Protein AF-A0A7U5JUD5-F1 (afdb_monomer_lite)

Sequence (68 aa):
MGKENTCKRRTIQKVSFAVIMGSMAILLLLHVTGLATKFSVESLEAFQLGGIIISTLLLISSFFFKGK

Structure (mmCIF, N/CA/C/O backbone):
data_AF-A0A7U5JUD5-F1
#
_entry.id   AF-A0A7U5JUD5-F1
#
loop_
_atom_site.group_PDB
_atom_site.id
_atom_site.type_symbol
_atom_site.label_atom_id
_atom_site.label_alt_id
_atom_site.label_comp_id
_atom_site.label_asym_id
_atom_site.label_entity_id
_atom_site.label_seq_id
_atom_site.pdbx_PDB_ins_code
_atom_site.Cartn_x
_atom_site.Cartn_y
_atom_site.Cartn_z
_atom_site.occupancy
_atom_site.B_iso_or_equiv
_atom_site.auth_seq_id
_atom_site.auth_comp_id
_atom_site.auth_asym_id
_atom_site.auth_atom_id
_atom_site.pdbx_PDB_model_num
ATOM 1 N N . MET A 1 1 ? -22.548 1.941 23.278 1.00 47.47 1 MET A N 1
ATOM 2 C CA . MET A 1 1 ? -21.320 2.699 22.943 1.00 47.47 1 MET A CA 1
ATOM 3 C C . MET A 1 1 ? -20.109 1.833 22.550 1.00 47.47 1 MET A C 1
ATOM 5 O O . MET A 1 1 ? -19.512 2.128 21.528 1.00 47.47 1 MET A O 1
ATOM 9 N N . GLY A 1 2 ? -19.758 0.725 23.227 1.00 56.91 2 GLY A N 1
ATOM 10 C CA . GLY A 1 2 ? -18.526 -0.041 22.897 1.00 56.91 2 GLY A CA 1
ATOM 11 C C . GLY A 1 2 ? -18.464 -0.794 21.544 1.00 56.91 2 GLY A C 1
ATOM 12 O O . GLY A 1 2 ? -17.377 -0.997 20.995 1.00 56.91 2 GLY A O 1
ATOM 13 N N . LYS A 1 3 ? -19.606 -1.198 20.959 1.00 58.88 3 LYS A N 1
ATOM 14 C CA . LYS A 1 3 ? -19.642 -1.917 19.662 1.00 58.88 3 LYS A CA 1
ATOM 15 C C . LYS A 1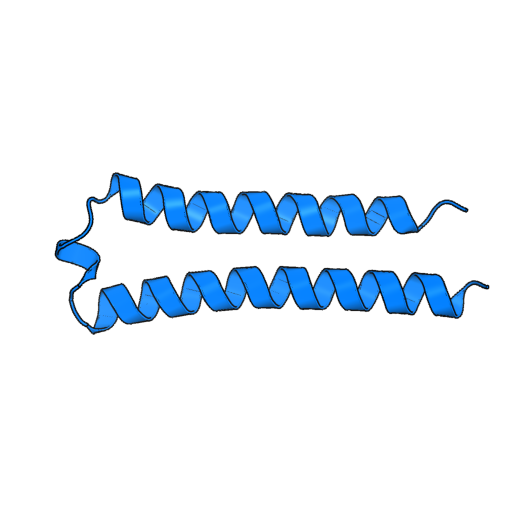 3 ? -19.281 -1.024 18.466 1.00 58.88 3 LYS A C 1
ATOM 17 O O . LYS A 1 3 ? -18.653 -1.497 17.522 1.00 58.88 3 LYS A O 1
ATOM 22 N N . GLU A 1 4 ? -19.631 0.259 18.517 1.00 58.62 4 GLU A N 1
ATOM 23 C CA . GLU A 1 4 ? -19.453 1.188 17.395 1.00 58.62 4 GLU A CA 1
ATOM 24 C C . GLU A 1 4 ? -17.975 1.553 17.182 1.00 58.62 4 GLU A C 1
ATOM 26 O O . GLU A 1 4 ? -17.468 1.471 16.064 1.00 58.62 4 GLU A O 1
ATOM 31 N N . ASN A 1 5 ? -17.241 1.820 18.268 1.00 63.03 5 ASN A N 1
ATOM 32 C CA . ASN A 1 5 ? -15.799 2.100 18.224 1.00 63.03 5 ASN A CA 1
ATOM 33 C C . ASN A 1 5 ? -14.995 0.881 17.742 1.00 63.03 5 ASN A C 1
ATOM 35 O O . ASN A 1 5 ? -14.018 1.014 17.006 1.00 63.03 5 ASN A O 1
ATOM 39 N N . THR A 1 6 ? -15.449 -0.330 18.081 1.00 72.00 6 THR A N 1
ATOM 40 C CA . THR A 1 6 ? -14.844 -1.575 17.582 1.00 72.00 6 THR A CA 1
ATOM 41 C C . THR A 1 6 ? -15.077 -1.754 16.076 1.00 72.00 6 THR A C 1
ATOM 43 O O . THR A 1 6 ? -14.170 -2.186 15.362 1.00 72.00 6 THR A O 1
ATOM 46 N N . CYS A 1 7 ? -16.258 -1.375 15.573 1.00 76.62 7 CYS A N 1
ATOM 47 C CA . CYS A 1 7 ? -16.573 -1.395 14.143 1.00 76.62 7 CYS A CA 1
ATOM 48 C C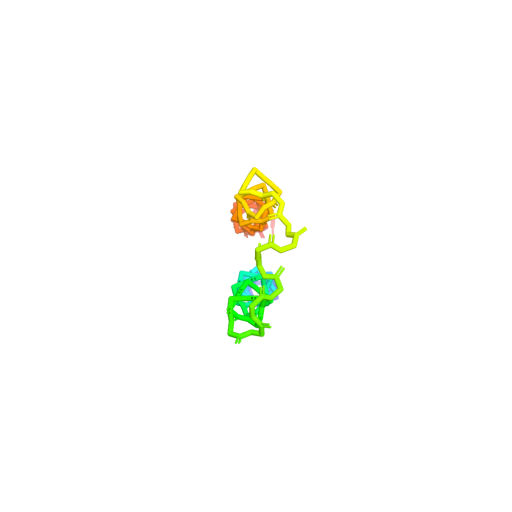 . CYS A 1 7 ? -15.740 -0.367 13.353 1.00 76.62 7 CYS A C 1
ATOM 50 O O . CYS A 1 7 ? -15.146 -0.708 12.326 1.00 76.62 7 CYS A O 1
ATOM 52 N N . LYS A 1 8 ? -15.609 0.862 13.873 1.00 75.31 8 LYS A N 1
ATOM 53 C CA . LYS A 1 8 ? -14.764 1.920 13.289 1.00 75.31 8 LYS A CA 1
ATOM 54 C C . LYS A 1 8 ? -13.295 1.499 13.237 1.00 75.31 8 LYS A C 1
ATOM 56 O O . LYS A 1 8 ? -12.688 1.558 12.171 1.00 75.31 8 LYS A O 1
ATOM 61 N N . ARG A 1 9 ? -12.751 0.947 14.331 1.00 75.94 9 ARG A N 1
ATOM 62 C CA . ARG A 1 9 ? -11.374 0.421 14.363 1.00 75.94 9 ARG A CA 1
ATOM 63 C C . ARG A 1 9 ? -11.155 -0.684 13.331 1.00 75.94 9 ARG A C 1
ATOM 65 O O . ARG A 1 9 ? -10.182 -0.638 12.588 1.00 75.94 9 ARG A O 1
ATOM 72 N N . ARG A 1 10 ? -12.077 -1.650 13.241 1.00 80.19 10 ARG A N 1
ATOM 73 C CA . ARG A 1 10 ? -11.999 -2.735 12.249 1.00 80.19 10 ARG A CA 1
ATOM 74 C C . ARG A 1 10 ? -12.062 -2.197 10.814 1.00 80.19 10 ARG A C 1
ATOM 76 O O . ARG A 1 10 ? -11.398 -2.742 9.941 1.00 80.19 10 ARG A O 1
ATOM 83 N N . THR A 1 11 ? -12.833 -1.141 10.571 1.00 84.81 11 THR A N 1
ATOM 84 C CA . THR A 1 11 ? -12.924 -0.496 9.253 1.00 84.81 11 THR A CA 1
ATOM 85 C C . THR A 1 11 ? -11.613 0.189 8.886 1.00 84.81 11 THR A C 1
ATOM 87 O O . THR A 1 11 ? -11.088 -0.075 7.811 1.00 84.81 11 THR A O 1
ATOM 90 N N . ILE A 1 12 ? -11.032 0.973 9.799 1.00 81.88 12 ILE A N 1
ATOM 91 C CA . ILE A 1 12 ? -9.729 1.618 9.580 1.00 81.88 12 ILE A CA 1
ATOM 92 C C . ILE A 1 12 ? -8.653 0.561 9.314 1.00 81.88 12 ILE A C 1
ATOM 94 O O . ILE A 1 12 ? -7.932 0.668 8.332 1.00 81.88 12 ILE A O 1
ATOM 98 N N . GLN A 1 13 ? -8.611 -0.515 10.104 1.00 81.19 13 GLN A N 1
ATOM 99 C CA . GLN A 1 13 ? -7.669 -1.621 9.896 1.00 81.19 13 GLN A CA 1
ATOM 100 C C . GLN A 1 13 ? -7.831 -2.293 8.522 1.00 81.19 13 GLN A C 1
ATOM 102 O O . GLN A 1 13 ? -6.835 -2.608 7.875 1.00 81.19 13 GLN A O 1
ATOM 107 N N . LYS A 1 14 ? -9.070 -2.485 8.047 1.00 84.94 14 LYS A N 1
ATOM 108 C CA . LYS A 1 14 ? -9.337 -3.018 6.701 1.00 84.94 14 LYS A CA 1
ATOM 109 C C . LYS A 1 14 ? -8.882 -2.062 5.601 1.00 84.94 14 LYS A C 1
ATOM 111 O O . LYS A 1 14 ? -8.302 -2.520 4.623 1.00 84.94 14 LYS A O 1
ATOM 116 N N . VAL A 1 15 ? -9.124 -0.761 5.763 1.00 85.62 15 VAL A N 1
ATOM 117 C CA . VAL A 1 15 ? -8.676 0.267 4.812 1.00 85.62 15 VAL A CA 1
ATOM 118 C C . VAL A 1 15 ? -7.150 0.310 4.765 1.00 85.62 15 VAL A C 1
ATOM 120 O O . VAL A 1 15 ? -6.586 0.240 3.679 1.00 85.62 15 VAL A O 1
ATOM 123 N N . SER A 1 16 ? -6.475 0.318 5.918 1.00 80.25 16 SER A N 1
ATOM 124 C CA . SER A 1 16 ? -5.011 0.229 5.994 1.00 80.25 16 SER A CA 1
ATOM 125 C C . SER A 1 16 ? -4.481 -1.002 5.263 1.00 80.25 16 SER A C 1
ATOM 127 O O . SER A 1 16 ? -3.547 -0.897 4.477 1.00 80.25 16 SER A O 1
ATOM 129 N N . PHE A 1 17 ? -5.100 -2.164 5.474 1.00 84.19 17 PHE A N 1
ATOM 130 C CA . PHE A 1 17 ? -4.686 -3.394 4.804 1.00 84.19 17 PHE A CA 1
ATOM 131 C C . PHE A 1 17 ? -4.903 -3.333 3.285 1.00 84.19 17 PHE A C 1
ATOM 133 O O . PHE A 1 17 ? -4.030 -3.743 2.523 1.00 84.19 17 PHE A O 1
ATOM 140 N N . ALA A 1 18 ? -6.030 -2.775 2.832 1.00 86.19 18 ALA A N 1
ATOM 14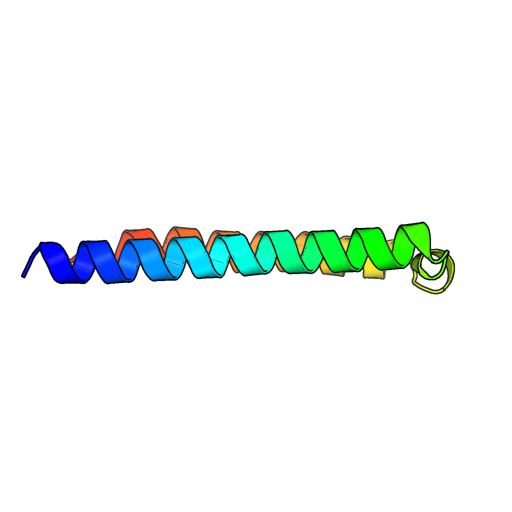1 C CA . ALA A 1 18 ? -6.318 -2.600 1.411 1.00 86.19 18 ALA A CA 1
ATOM 142 C C . ALA A 1 18 ? -5.307 -1.669 0.720 1.00 86.19 18 ALA A C 1
ATOM 144 O O . ALA A 1 18 ? -4.911 -1.944 -0.409 1.00 86.19 18 ALA A O 1
ATOM 145 N N . VAL A 1 19 ? -4.847 -0.615 1.402 1.00 84.94 19 VAL A N 1
ATOM 146 C CA . VAL A 1 19 ? -3.817 0.298 0.878 1.00 84.94 19 VAL A CA 1
ATOM 147 C C . VAL A 1 19 ? -2.479 -0.424 0.686 1.00 84.94 19 VAL A C 1
ATOM 149 O O . VAL A 1 19 ? -1.887 -0.298 -0.383 1.00 84.94 19 VAL A O 1
ATOM 152 N N . ILE A 1 20 ? -2.036 -1.234 1.660 1.00 85.25 20 ILE A N 1
ATOM 153 C CA . ILE A 1 20 ? -0.803 -2.042 1.537 1.00 85.25 20 ILE A CA 1
ATOM 154 C C . ILE A 1 20 ? -0.924 -3.051 0.393 1.00 85.25 20 ILE A C 1
ATOM 156 O O . ILE A 1 20 ? -0.028 -3.175 -0.438 1.00 85.25 20 ILE A O 1
ATOM 160 N N . MET A 1 21 ? -2.033 -3.790 0.344 1.00 85.38 21 MET A N 1
ATOM 161 C CA . MET A 1 21 ? -2.237 -4.794 -0.700 1.00 85.38 21 MET A CA 1
ATOM 162 C C . MET A 1 21 ? -2.319 -4.151 -2.088 1.00 85.38 21 MET A C 1
ATOM 164 O O . MET A 1 21 ? -1.777 -4.699 -3.045 1.00 85.38 21 MET A O 1
ATOM 168 N N . GLY A 1 22 ? -2.947 -2.978 -2.198 1.00 86.62 22 GLY A N 1
ATOM 169 C CA . GLY A 1 22 ? -3.032 -2.214 -3.439 1.00 86.62 22 GLY A CA 1
ATOM 170 C C . GLY A 1 22 ? -1.671 -1.719 -3.926 1.00 86.62 22 GLY A C 1
ATOM 171 O O . GLY A 1 22 ? -1.349 -1.896 -5.099 1.00 86.62 22 GLY A O 1
ATOM 172 N N . SER A 1 23 ? -0.841 -1.157 -3.041 1.00 82.62 23 SER A N 1
ATOM 173 C CA . SER A 1 23 ? 0.505 -0.707 -3.420 1.00 82.62 23 SER A CA 1
ATOM 174 C C . SER A 1 23 ? 1.394 -1.876 -3.852 1.00 82.62 23 SER A C 1
ATOM 176 O O . SER A 1 23 ? 2.066 -1.782 -4.879 1.00 82.62 23 SER A O 1
ATOM 178 N N . MET A 1 24 ? 1.330 -3.009 -3.146 1.00 84.31 24 MET A N 1
ATOM 179 C CA . MET A 1 24 ? 2.054 -4.229 -3.522 1.00 84.31 24 MET A CA 1
ATOM 180 C C . MET A 1 24 ? 1.568 -4.814 -4.852 1.00 84.31 24 MET A C 1
ATOM 182 O O . MET A 1 24 ? 2.384 -5.251 -5.659 1.00 84.31 24 MET A O 1
ATOM 186 N N . ALA A 1 25 ? 0.260 -4.786 -5.124 1.00 87.38 25 ALA A N 1
ATOM 187 C CA . ALA A 1 25 ? -0.290 -5.243 -6.399 1.00 87.38 25 ALA A CA 1
ATOM 188 C C . ALA A 1 25 ? 0.178 -4.372 -7.577 1.00 87.38 25 ALA A C 1
ATOM 190 O O . ALA A 1 25 ? 0.514 -4.904 -8.633 1.00 87.38 25 ALA A O 1
ATOM 191 N N . ILE A 1 26 ? 0.254 -3.049 -7.394 1.00 86.19 26 ILE A N 1
ATOM 192 C CA . ILE A 1 26 ? 0.788 -2.126 -8.408 1.00 86.19 26 ILE A CA 1
ATOM 193 C C . ILE A 1 26 ? 2.278 -2.393 -8.647 1.00 86.19 26 ILE A C 1
ATOM 195 O O . ILE A 1 26 ? 2.697 -2.499 -9.797 1.00 86.19 26 ILE A O 1
ATOM 199 N N . LEU A 1 27 ? 3.066 -2.562 -7.582 1.00 84.25 27 LEU A N 1
ATOM 200 C CA . LEU A 1 27 ? 4.482 -2.938 -7.670 1.00 84.25 27 LEU A CA 1
ATOM 201 C C . LEU A 1 27 ? 4.673 -4.251 -8.435 1.00 84.25 27 LEU A C 1
ATOM 203 O O . LEU A 1 27 ? 5.499 -4.318 -9.345 1.00 84.25 27 LEU A O 1
ATOM 207 N N . LEU A 1 28 ? 3.873 -5.270 -8.115 1.00 85.25 28 LEU A N 1
ATOM 208 C CA . LEU A 1 28 ? 3.892 -6.558 -8.802 1.00 85.25 28 LEU A CA 1
ATOM 209 C C . LEU A 1 28 ? 3.540 -6.401 -10.288 1.00 85.25 28 LEU A C 1
ATOM 211 O O . LEU A 1 28 ? 4.237 -6.948 -11.137 1.00 85.25 28 LEU A O 1
ATOM 215 N N . LEU A 1 29 ? 2.502 -5.624 -10.615 1.00 86.38 29 LEU A N 1
ATOM 216 C CA . LEU A 1 29 ? 2.113 -5.340 -11.999 1.00 86.38 29 LEU A CA 1
ATOM 217 C C . LEU A 1 29 ? 3.231 -4.635 -12.769 1.00 86.38 29 LEU A C 1
ATOM 219 O O . LEU A 1 29 ? 3.532 -5.030 -13.895 1.00 86.38 29 LEU A O 1
ATOM 223 N N . LEU A 1 30 ? 3.883 -3.636 -12.172 1.00 84.88 30 LEU A N 1
ATOM 224 C CA . LEU A 1 30 ? 5.034 -2.961 -12.777 1.00 84.88 30 LEU A CA 1
ATOM 225 C C . LEU A 1 30 ? 6.190 -3.938 -13.019 1.00 84.88 30 LEU A C 1
ATOM 227 O O . LEU A 1 30 ? 6.837 -3.872 -14.064 1.00 84.88 30 LEU A O 1
ATOM 231 N N . HIS A 1 31 ? 6.428 -4.864 -12.089 1.00 83.12 31 HIS A N 1
ATOM 232 C CA . HIS A 1 31 ? 7.472 -5.877 -12.223 1.00 83.12 31 HIS A CA 1
ATOM 233 C C . HIS A 1 31 ? 7.159 -6.880 -13.345 1.00 83.12 31 HIS A C 1
ATOM 235 O O . HIS A 1 31 ? 7.996 -7.117 -14.211 1.00 83.12 31 HIS A O 1
ATOM 241 N N . VAL A 1 32 ? 5.933 -7.414 -13.381 1.00 86.62 32 VAL A N 1
ATOM 242 C CA . VAL A 1 32 ? 5.489 -8.418 -14.368 1.00 86.62 32 VAL A CA 1
ATOM 243 C C . VAL A 1 32 ? 5.400 -7.835 -15.781 1.00 86.62 32 VAL A C 1
ATOM 245 O O . VAL A 1 32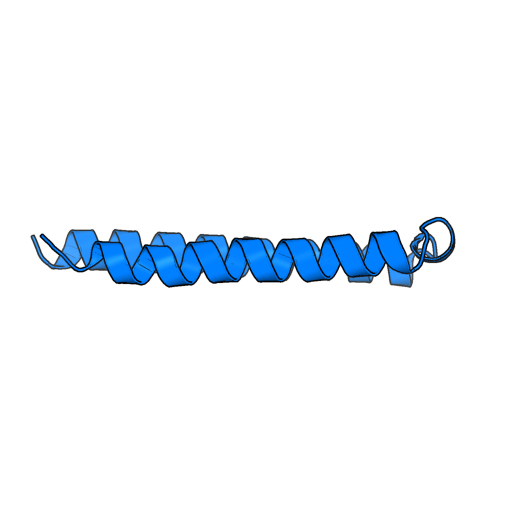 ? 5.736 -8.508 -16.750 1.00 86.62 32 VAL A O 1
ATOM 248 N N . THR A 1 33 ? 4.982 -6.575 -15.916 1.00 87.38 33 THR A N 1
ATOM 249 C CA . THR A 1 33 ? 4.909 -5.880 -17.217 1.00 87.38 33 THR A CA 1
ATOM 250 C C . THR A 1 33 ? 6.267 -5.364 -17.706 1.00 87.38 33 THR A C 1
ATOM 252 O O . THR A 1 33 ? 6.349 -4.800 -18.796 1.00 87.38 33 THR A O 1
ATOM 255 N N . GLY A 1 34 ? 7.335 -5.505 -16.909 1.00 81.31 34 GLY A N 1
ATOM 256 C CA . GLY A 1 34 ? 8.664 -4.957 -17.203 1.00 81.31 34 GLY A CA 1
ATOM 257 C C . GLY A 1 34 ? 8.74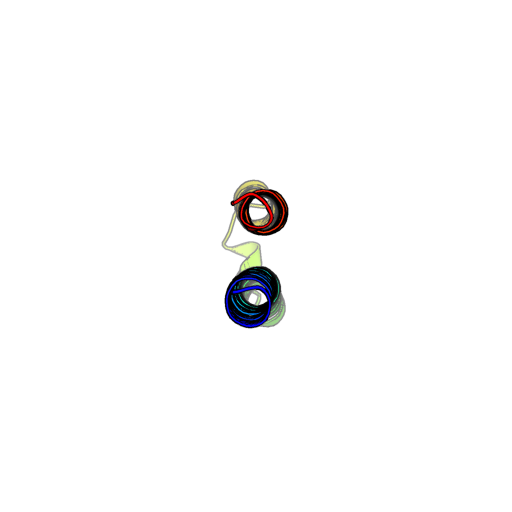4 -3.426 -17.121 1.00 81.31 34 GLY A C 1
ATOM 258 O O . GLY A 1 34 ? 9.824 -2.851 -17.282 1.00 81.31 34 GLY A O 1
ATOM 259 N N . LEU A 1 35 ? 7.628 -2.751 -16.820 1.00 78.44 35 LEU A N 1
ATOM 260 C CA . LEU A 1 35 ? 7.547 -1.298 -16.672 1.00 78.44 35 LEU A CA 1
ATOM 261 C C . LEU A 1 35 ? 8.303 -0.799 -15.441 1.00 78.44 35 LEU A C 1
ATOM 263 O O . LEU A 1 35 ? 8.681 0.366 -15.412 1.00 78.44 35 LEU A O 1
ATOM 267 N N . ALA A 1 36 ? 8.599 -1.661 -14.466 1.00 73.12 36 ALA A N 1
ATOM 268 C CA . ALA A 1 36 ? 9.445 -1.317 -13.325 1.00 73.12 36 ALA A CA 1
ATOM 269 C C . ALA A 1 36 ? 10.816 -0.765 -13.754 1.00 73.12 36 ALA A C 1
ATOM 271 O O . ALA A 1 36 ? 11.346 0.109 -13.083 1.00 73.12 36 ALA A O 1
ATOM 272 N N . THR A 1 37 ? 11.354 -1.197 -14.902 1.00 70.81 37 THR A N 1
ATOM 273 C CA . THR A 1 37 ? 12.633 -0.692 -15.443 1.00 70.81 37 THR A CA 1
ATOM 274 C C . THR A 1 37 ? 12.537 0.705 -16.071 1.00 70.81 37 THR A C 1
ATOM 276 O O . THR A 1 37 ? 13.558 1.349 -16.299 1.00 70.81 37 THR A O 1
ATOM 279 N N . LYS A 1 38 ? 11.317 1.194 -16.348 1.00 77.56 38 LYS A N 1
ATOM 280 C CA . LYS A 1 38 ? 11.050 2.572 -16.804 1.00 77.56 38 LYS A CA 1
ATOM 281 C C . LYS A 1 38 ? 11.042 3.569 -15.642 1.00 77.56 38 LYS A C 1
ATOM 283 O O . LYS A 1 38 ? 11.131 4.769 -15.881 1.00 77.56 38 LYS A O 1
ATOM 288 N N . PHE A 1 39 ? 10.908 3.075 -14.415 1.00 73.69 39 PHE A N 1
ATOM 289 C CA . PHE A 1 39 ? 10.936 3.859 -13.188 1.00 73.69 39 PHE A CA 1
ATOM 290 C C . PHE A 1 39 ? 12.319 3.745 -12.538 1.00 73.69 39 PHE A C 1
ATOM 292 O O . PHE A 1 39 ? 12.972 2.706 -12.628 1.00 73.69 39 PHE A O 1
ATOM 299 N N . SER A 1 40 ? 12.796 4.814 -11.894 1.00 80.00 40 SER A N 1
ATOM 300 C CA . SER A 1 40 ? 14.047 4.735 -11.135 1.00 80.00 40 SER A CA 1
ATOM 301 C C . SER A 1 40 ? 13.851 3.835 -9.914 1.00 80.00 40 SER A C 1
ATOM 303 O O . SER A 1 40 ? 12.768 3.823 -9.322 1.00 80.00 40 SER A O 1
ATOM 305 N N . VAL A 1 41 ? 14.902 3.116 -9.508 1.00 78.38 41 VAL A N 1
ATOM 306 C CA . VAL A 1 41 ? 14.885 2.282 -8.293 1.00 78.38 41 VAL A CA 1
ATOM 307 C C . VAL A 1 41 ? 14.428 3.107 -7.084 1.00 78.38 41 VAL A C 1
ATOM 309 O O . VAL A 1 41 ? 13.534 2.682 -6.361 1.00 78.38 41 VAL A O 1
ATOM 312 N N . GLU A 1 42 ? 14.920 4.343 -6.960 1.00 80.25 42 GLU A N 1
ATOM 313 C CA . GLU A 1 42 ? 14.512 5.290 -5.914 1.00 80.25 42 GLU A CA 1
ATOM 314 C C . GLU A 1 42 ? 13.007 5.593 -5.923 1.00 80.25 42 GLU A C 1
ATOM 316 O O . GLU A 1 42 ? 12.386 5.664 -4.867 1.00 80.25 42 GLU A O 1
ATOM 321 N N . SER A 1 43 ? 12.386 5.751 -7.099 1.00 80.38 43 SER A N 1
ATOM 322 C CA . SER A 1 43 ? 10.942 6.010 -7.192 1.00 80.38 43 SER A CA 1
ATOM 323 C C . SER A 1 43 ? 10.101 4.792 -6.800 1.00 80.38 43 SER A C 1
ATOM 325 O O . SER A 1 43 ? 9.049 4.938 -6.173 1.00 80.38 43 SER A O 1
ATOM 327 N N . LEU A 1 44 ? 10.588 3.589 -7.118 1.00 79.19 44 LEU A N 1
ATOM 328 C CA . LEU A 1 44 ? 9.939 2.329 -6.767 1.00 79.19 44 LEU A CA 1
ATOM 329 C C . LEU A 1 44 ? 10.015 2.083 -5.252 1.00 79.19 44 LEU A C 1
ATOM 331 O O . LEU A 1 44 ? 9.010 1.752 -4.617 1.00 79.19 44 LEU A O 1
ATOM 335 N N . GLU A 1 45 ? 11.191 2.322 -4.669 1.00 81.56 45 GLU A N 1
ATOM 336 C CA . GLU A 1 45 ? 11.421 2.245 -3.228 1.00 81.56 45 GLU A CA 1
ATOM 337 C C . GLU A 1 45 ? 10.623 3.311 -2.477 1.00 81.56 45 GLU A C 1
ATOM 339 O O . GLU A 1 45 ? 9.959 2.986 -1.495 1.00 81.56 45 GLU A O 1
ATOM 344 N N . ALA A 1 46 ? 10.589 4.557 -2.959 1.00 82.94 46 ALA A N 1
ATOM 345 C CA . ALA A 1 46 ? 9.790 5.625 -2.360 1.00 82.94 46 ALA A CA 1
ATOM 346 C C . ALA A 1 46 ? 8.287 5.307 -2.380 1.00 82.94 46 ALA A C 1
ATOM 348 O O . ALA A 1 46 ? 7.587 5.583 -1.403 1.00 82.94 46 ALA A O 1
ATOM 349 N N . PHE A 1 47 ? 7.782 4.687 -3.452 1.00 81.19 47 PHE A N 1
ATOM 350 C CA . PHE A 1 47 ? 6.388 4.250 -3.536 1.00 81.19 47 PHE A CA 1
ATOM 351 C C . PHE A 1 47 ? 6.074 3.146 -2.516 1.00 81.19 47 PHE A C 1
ATOM 353 O O . PHE A 1 47 ? 5.073 3.219 -1.795 1.00 81.19 47 PHE A O 1
ATOM 360 N N . GLN A 1 48 ? 6.954 2.149 -2.406 1.00 81.44 48 GLN A N 1
ATOM 361 C CA . GLN A 1 48 ? 6.814 1.064 -1.438 1.00 81.44 48 GLN A CA 1
ATOM 362 C C . GLN A 1 48 ? 6.894 1.581 0.007 1.00 81.44 48 GLN A C 1
ATOM 364 O O . GLN A 1 48 ? 6.018 1.286 0.826 1.00 81.44 48 GLN A O 1
ATOM 369 N N . LEU A 1 49 ? 7.909 2.393 0.310 1.00 85.19 49 LEU A N 1
ATOM 370 C CA . LEU A 1 49 ? 8.140 2.978 1.629 1.00 85.19 49 LEU A CA 1
ATOM 371 C C . LEU A 1 49 ? 6.994 3.921 2.020 1.00 85.19 49 LEU A C 1
ATOM 373 O O . LEU A 1 49 ? 6.487 3.848 3.139 1.00 85.19 49 LEU A O 1
ATOM 377 N N . GLY A 1 50 ? 6.523 4.749 1.083 1.00 84.25 50 GLY A N 1
ATOM 378 C CA . GLY A 1 50 ? 5.385 5.647 1.277 1.00 84.25 50 GLY A CA 1
ATOM 379 C C . GLY A 1 50 ? 4.099 4.892 1.613 1.00 84.25 50 GLY A C 1
ATOM 380 O O . GLY A 1 50 ? 3.409 5.242 2.573 1.00 84.25 50 GLY A O 1
ATOM 381 N N . GLY A 1 51 ? 3.815 3.798 0.897 1.00 80.62 51 GLY A N 1
ATOM 382 C CA . GLY A 1 51 ? 2.677 2.924 1.195 1.00 80.62 51 GLY A CA 1
ATOM 383 C C . GLY A 1 51 ? 2.744 2.307 2.598 1.00 80.62 51 GLY A C 1
ATOM 384 O O . GLY A 1 51 ? 1.732 2.270 3.307 1.00 80.62 51 GLY A O 1
ATOM 385 N N . ILE A 1 52 ? 3.932 1.876 3.034 1.00 81.50 52 ILE A N 1
ATOM 386 C CA . ILE A 1 52 ? 4.158 1.322 4.379 1.00 81.50 52 ILE A CA 1
ATOM 387 C C . ILE A 1 52 ? 3.970 2.397 5.456 1.00 81.50 52 ILE A C 1
ATOM 389 O O . ILE A 1 52 ? 3.266 2.155 6.441 1.00 81.50 52 ILE A O 1
ATOM 393 N N . ILE A 1 53 ? 4.547 3.589 5.273 1.00 87.00 53 ILE A N 1
ATOM 394 C CA . ILE A 1 53 ? 4.465 4.695 6.240 1.00 87.00 53 ILE A CA 1
ATOM 395 C C . ILE A 1 53 ? 3.011 5.133 6.437 1.00 87.00 53 ILE A C 1
A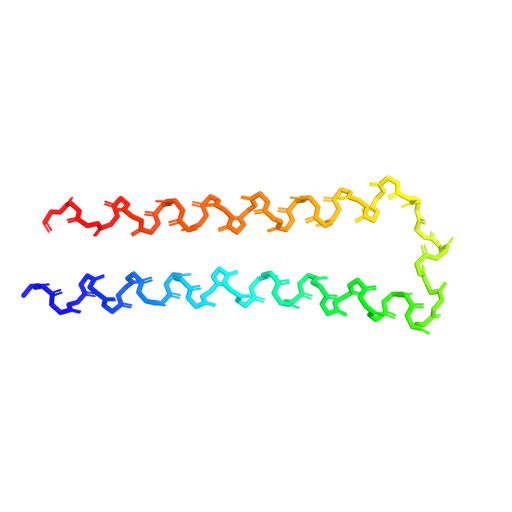TOM 397 O O . ILE A 1 53 ? 2.535 5.188 7.574 1.00 87.00 53 ILE A O 1
ATOM 401 N N . ILE A 1 54 ? 2.277 5.377 5.347 1.00 85.00 54 ILE A N 1
ATOM 402 C CA . ILE A 1 54 ? 0.867 5.794 5.403 1.00 85.00 54 ILE A CA 1
ATOM 403 C C . ILE A 1 54 ? 0.025 4.735 6.120 1.00 85.00 54 ILE A C 1
ATOM 405 O O . ILE A 1 54 ? -0.774 5.052 7.003 1.00 85.00 54 ILE A O 1
ATOM 409 N N . SER A 1 55 ? 0.234 3.463 5.789 1.00 78.69 55 SER A N 1
ATOM 410 C CA . SER A 1 55 ? -0.529 2.367 6.390 1.00 78.69 55 SER A CA 1
ATOM 411 C C . SER A 1 55 ? -0.210 2.184 7.872 1.00 78.69 55 SER A C 1
ATOM 413 O O . SER A 1 55 ? -1.114 1.931 8.670 1.00 78.69 55 SER A O 1
ATOM 415 N N . THR A 1 56 ? 1.050 2.384 8.260 1.00 83.50 56 THR A N 1
ATOM 416 C CA . THR A 1 56 ? 1.491 2.359 9.660 1.00 83.50 56 THR A CA 1
ATOM 417 C C . THR A 1 56 ? 0.864 3.504 10.453 1.00 83.50 56 THR A C 1
ATOM 419 O O . THR A 1 56 ? 0.324 3.271 11.533 1.00 83.50 56 THR A O 1
ATOM 422 N N . LEU A 1 57 ? 0.836 4.723 9.905 1.00 85.81 57 LEU A N 1
ATOM 423 C CA . LEU A 1 57 ? 0.170 5.875 10.527 1.00 85.81 57 LEU A CA 1
ATOM 424 C C . LEU A 1 57 ? -1.343 5.651 10.689 1.00 85.81 57 LEU A C 1
ATOM 426 O O . LEU A 1 57 ? -1.912 5.951 11.742 1.00 85.81 57 LEU A O 1
ATOM 430 N N . LEU A 1 58 ? -2.004 5.070 9.685 1.00 82.19 58 LEU A N 1
ATOM 431 C CA . LEU A 1 58 ? -3.423 4.708 9.767 1.00 82.19 58 LEU A CA 1
ATOM 432 C C . LEU A 1 58 ? -3.686 3.618 10.821 1.00 82.19 58 LEU A C 1
ATOM 434 O O . LEU A 1 58 ? -4.649 3.709 11.584 1.00 82.19 58 LEU A O 1
ATOM 438 N N . LEU A 1 59 ? -2.811 2.617 10.931 1.00 82.31 59 LEU A N 1
ATOM 439 C CA . LEU A 1 59 ? -2.912 1.599 11.978 1.00 82.31 59 LEU A CA 1
ATOM 440 C C . LEU A 1 59 ? -2.704 2.201 13.369 1.00 82.31 59 LEU A C 1
ATOM 442 O O . LEU A 1 59 ? -3.512 1.935 14.257 1.00 82.31 59 LEU A O 1
ATOM 446 N N . ILE A 1 60 ? -1.685 3.043 13.553 1.00 83.56 60 ILE A N 1
ATOM 447 C CA . ILE A 1 60 ? -1.400 3.725 14.822 1.00 83.56 60 ILE A CA 1
ATOM 448 C C . ILE A 1 60 ? -2.580 4.615 15.226 1.00 83.56 60 ILE A C 1
ATOM 450 O O . ILE A 1 60 ? -3.093 4.479 16.336 1.00 83.56 60 ILE A O 1
ATOM 454 N N . SER A 1 61 ? -3.081 5.457 14.316 1.00 78.25 61 SER A N 1
ATOM 455 C CA . SER A 1 61 ? -4.261 6.294 14.576 1.00 78.25 61 SER A CA 1
ATOM 456 C C . SER A 1 61 ? -5.490 5.461 14.962 1.00 78.25 61 SER A C 1
ATOM 458 O O . SER A 1 61 ? -6.220 5.856 15.871 1.00 78.25 61 SER A O 1
ATOM 460 N N . SER A 1 62 ? -5.666 4.258 14.395 1.00 73.12 62 SER A N 1
ATOM 461 C CA . SER A 1 62 ? -6.744 3.328 14.775 1.00 73.12 62 SER A CA 1
ATOM 462 C C . SER A 1 62 ? -6.741 2.936 16.266 1.00 73.12 62 SER A C 1
ATOM 464 O O . SER A 1 62 ? -7.806 2.662 16.827 1.00 73.12 62 SER A O 1
ATOM 466 N N . PHE A 1 63 ? -5.578 2.944 16.932 1.00 72.38 63 PHE A N 1
ATOM 467 C CA . PHE A 1 63 ? -5.464 2.666 18.370 1.00 72.38 63 PHE A CA 1
ATOM 468 C C . PHE A 1 63 ? -5.884 3.855 19.243 1.00 72.38 63 PHE A C 1
ATOM 470 O O . PHE A 1 63 ? -6.414 3.640 20.335 1.00 72.38 63 PHE A O 1
ATOM 477 N N . PHE A 1 64 ? -5.741 5.089 18.751 1.00 70.38 64 PHE A N 1
ATOM 478 C CA . PHE A 1 64 ? -6.181 6.298 19.457 1.00 70.38 64 PHE A CA 1
ATOM 479 C C . PHE A 1 64 ? -7.708 6.474 19.449 1.00 70.38 64 PHE A C 1
ATOM 481 O O . PHE A 1 64 ? -8.263 7.070 20.369 1.00 70.38 64 PHE A O 1
ATOM 488 N N . PHE A 1 65 ? -8.427 5.846 18.510 1.00 63.12 65 PHE A N 1
ATOM 489 C CA . PHE A 1 65 ? -9.900 5.799 18.510 1.00 63.12 65 PHE A CA 1
ATOM 490 C C . PHE A 1 65 ? -10.512 4.933 19.633 1.00 63.12 65 PHE A C 1
ATOM 492 O O . PHE A 1 65 ? -11.730 4.759 19.690 1.00 63.12 65 PHE A O 1
ATOM 499 N N . LYS A 1 66 ? -9.696 4.377 20.541 1.00 51.19 66 LYS A N 1
ATOM 500 C CA . LYS A 1 66 ? -10.167 3.635 21.722 1.00 51.19 66 LYS A CA 1
ATOM 501 C C . LYS A 1 66 ? -10.507 4.546 22.920 1.00 51.19 66 LYS A C 1
ATOM 503 O O . LYS A 1 66 ? -11.048 4.039 23.897 1.00 51.19 66 LYS A O 1
ATOM 508 N N . GLY A 1 67 ? -10.213 5.849 22.863 1.00 53.31 67 GLY A N 1
ATOM 509 C CA . GLY A 1 67 ? -10.359 6.772 23.997 1.00 53.31 67 GLY A CA 1
ATOM 510 C C . GLY A 1 67 ? -11.443 7.841 23.832 1.00 53.31 67 GLY A C 1
ATOM 511 O O . GLY A 1 67 ? -11.118 8.974 23.486 1.00 53.31 67 GLY A O 1
ATOM 512 N N . LYS A 1 68 ? -12.703 7.476 24.095 1.00 41.69 68 LYS A N 1
ATOM 513 C CA . LYS A 1 68 ? -13.760 8.269 24.762 1.00 41.69 68 LYS A CA 1
ATOM 514 C C . LYS A 1 68 ? -15.017 7.411 24.906 1.00 41.69 68 LYS A C 1
ATOM 516 O O . LYS A 1 68 ? -15.386 6.728 23.920 1.00 41.69 68 LYS A O 1
#

pLDDT: mean 77.91, std 10.21, range [41.69, 87.38]

Radius of gyration: 15.75 Å; chains: 1; bounding box: 36×17×42 Å

Foldseek 3Di:
DVVVLVVVLVVLLVVLVCLLVVLVVVLVVCVVVVVVVVDDPVVNVCSNVVSVVVSVVSNVVSVVSVDD

Secondary structure (DSSP, 8-state):
-HHHHHHHHHHHHHHHHHHHHHHHHHHHHHHHTSGGGGS-HHHHHHHHHHHHHHHHHHHHHHHHTT--